Protein AF-A0A2A7ASD9-F1 (afdb_monomer_lite)

Organism: NCBI:txid853

Radius of gyration: 12.19 Å; chains: 1; bounding box: 33×25×29 Å

Foldseek 3Di:
DDFQQFDPLVLVVVLCVPAPFWKWWADPVRDTDGCVPDPPVNVVSSVDDRDNRTTDIDGPDPVSVVVVVVVRV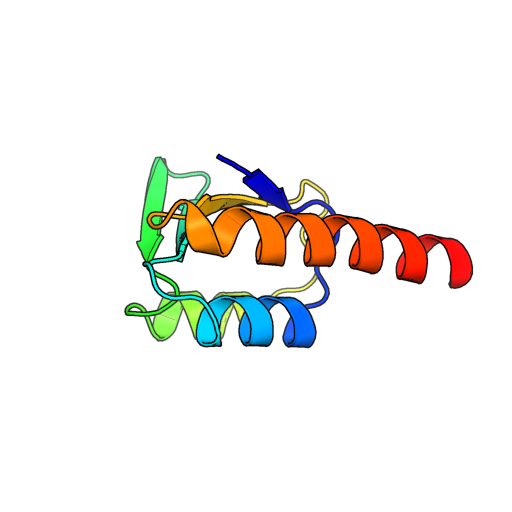VRVVVVVVVD

Structure (mmCIF, N/CA/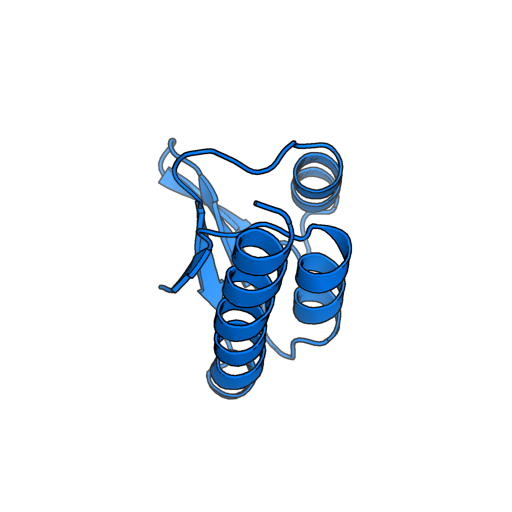C/O backbone):
data_AF-A0A2A7ASD9-F1
#
_entry.id   AF-A0A2A7ASD9-F1
#
loop_
_atom_site.group_PDB
_atom_site.id
_atom_site.type_symbol
_atom_site.label_atom_id
_atom_site.label_alt_id
_atom_site.label_comp_id
_atom_site.label_asym_id
_atom_site.label_entity_id
_atom_site.label_seq_id
_atom_site.pdbx_PDB_ins_code
_atom_site.Cartn_x
_atom_site.Cartn_y
_atom_site.Cartn_z
_atom_site.occupancy
_atom_site.B_iso_or_equiv
_atom_site.auth_seq_id
_atom_site.auth_comp_id
_atom_site.auth_asym_id
_atom_site.auth_atom_id
_atom_site.pdbx_PDB_model_num
ATOM 1 N N . MET A 1 1 ? -1.901 -7.343 6.640 1.00 88.00 1 MET A N 1
ATOM 2 C CA . MET A 1 1 ? -0.751 -6.432 6.458 1.00 88.00 1 MET A CA 1
ATOM 3 C C . MET A 1 1 ? 0.142 -7.016 5.375 1.00 88.00 1 MET A C 1
ATOM 5 O O . MET A 1 1 ? 0.292 -8.233 5.357 1.00 88.00 1 MET A O 1
ATOM 9 N N . LEU A 1 2 ? 0.659 -6.195 4.461 1.00 93.81 2 LEU A N 1
ATOM 10 C CA . LEU A 1 2 ? 1.621 -6.597 3.428 1.00 93.81 2 LEU A CA 1
ATOM 11 C C . LEU A 1 2 ? 2.930 -5.845 3.665 1.00 93.81 2 LEU A C 1
ATOM 13 O O . LEU A 1 2 ? 2.888 -4.639 3.901 1.00 93.81 2 LEU A O 1
ATOM 17 N N . ARG A 1 3 ? 4.068 -6.535 3.560 1.00 93.75 3 ARG A N 1
ATOM 18 C CA . ARG A 1 3 ? 5.394 -5.919 3.667 1.00 93.75 3 ARG A CA 1
ATOM 19 C C . ARG A 1 3 ? 5.973 -5.676 2.280 1.00 93.75 3 ARG A C 1
ATOM 21 O O . ARG A 1 3 ? 6.122 -6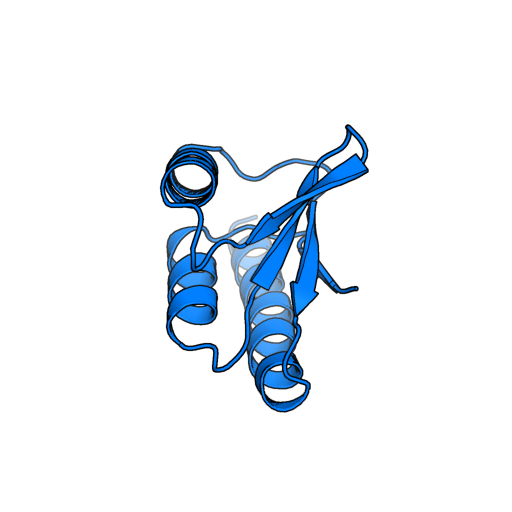.610 1.497 1.00 93.75 3 ARG A O 1
ATOM 28 N N . ILE A 1 4 ? 6.306 -4.428 1.980 1.00 92.75 4 ILE A N 1
ATOM 29 C CA . ILE A 1 4 ? 6.912 -4.010 0.719 1.00 92.75 4 ILE A CA 1
ATOM 30 C C . ILE A 1 4 ? 8.428 -3.979 0.894 1.00 92.75 4 ILE A C 1
ATOM 32 O O . ILE A 1 4 ? 8.966 -3.043 1.478 1.00 92.75 4 ILE A O 1
ATOM 36 N N . GLU A 1 5 ? 9.112 -5.014 0.412 1.00 89.75 5 GLU A N 1
ATOM 37 C CA . GLU A 1 5 ? 10.577 -5.132 0.513 1.00 89.75 5 GLU A CA 1
ATOM 38 C C . GLU A 1 5 ? 11.310 -4.475 -0.660 1.00 89.75 5 GLU A C 1
ATOM 40 O O . GLU A 1 5 ? 12.394 -3.926 -0.487 1.00 89.75 5 GLU A O 1
ATOM 45 N N . TYR A 1 6 ? 10.688 -4.480 -1.841 1.00 88.12 6 TYR A N 1
ATOM 46 C CA . TYR A 1 6 ? 11.211 -3.858 -3.053 1.00 88.12 6 TYR A CA 1
ATOM 47 C C . TYR A 1 6 ? 10.343 -2.660 -3.424 1.00 88.12 6 TYR A C 1
ATOM 49 O O . TYR A 1 6 ? 9.122 -2.788 -3.581 1.00 88.12 6 TYR A O 1
ATOM 57 N N . PHE A 1 7 ? 10.967 -1.489 -3.548 1.00 90.19 7 PHE A N 1
ATOM 58 C CA . PHE A 1 7 ? 10.258 -0.227 -3.724 1.00 90.19 7 PHE A CA 1
ATOM 59 C C . PHE A 1 7 ? 10.571 0.434 -5.070 1.00 90.19 7 PHE A C 1
ATOM 61 O O . PHE A 1 7 ? 11.446 1.291 -5.174 1.00 90.19 7 PHE A O 1
ATOM 68 N N . ASP A 1 8 ? 9.798 0.057 -6.091 1.00 90.00 8 ASP A N 1
ATOM 69 C CA . ASP A 1 8 ? 9.641 0.842 -7.316 1.00 90.00 8 ASP A CA 1
ATOM 70 C C . ASP A 1 8 ? 8.546 1.883 -7.065 1.00 90.00 8 ASP A C 1
ATOM 72 O O . ASP A 1 8 ? 7.349 1.589 -7.126 1.00 90.00 8 ASP A O 1
ATOM 76 N N . LYS A 1 9 ? 8.971 3.105 -6.738 1.00 88.69 9 LYS A N 1
ATOM 77 C CA . LYS A 1 9 ? 8.089 4.206 -6.337 1.00 88.69 9 LYS A CA 1
ATOM 78 C C . LYS A 1 9 ? 6.993 4.511 -7.358 1.00 88.69 9 LYS A C 1
ATOM 80 O O . LYS A 1 9 ? 5.848 4.739 -6.972 1.00 88.69 9 LYS A O 1
ATOM 85 N N . ASP A 1 10 ? 7.309 4.512 -8.649 1.00 89.62 10 ASP A N 1
ATOM 86 C CA . ASP A 1 10 ? 6.361 4.918 -9.685 1.00 89.62 10 ASP A CA 1
ATOM 87 C C . ASP A 1 10 ? 5.320 3.824 -9.906 1.00 89.62 10 ASP A C 1
ATOM 89 O O . ASP A 1 10 ? 4.118 4.103 -9.984 1.00 89.62 10 ASP A O 1
ATOM 93 N N . ARG A 1 11 ? 5.753 2.562 -9.930 1.00 92.19 11 ARG A N 1
ATOM 94 C CA . ARG A 1 11 ? 4.839 1.424 -10.038 1.00 92.19 11 ARG A CA 1
ATOM 95 C C . ARG A 1 11 ? 3.985 1.257 -8.785 1.00 92.19 11 ARG A C 1
ATOM 97 O O . ARG A 1 11 ? 2.782 1.018 -8.902 1.00 92.19 11 ARG A O 1
ATOM 104 N N . PHE A 1 12 ? 4.581 1.422 -7.608 1.00 94.38 12 PHE A N 1
ATOM 105 C CA . PHE A 1 12 ? 3.870 1.353 -6.337 1.00 94.38 12 PHE A CA 1
ATOM 106 C C . PHE A 1 12 ? 2.779 2.422 -6.267 1.00 94.38 12 PHE A C 1
ATOM 108 O O . PHE A 1 12 ? 1.622 2.097 -6.012 1.00 94.38 12 PHE A O 1
ATOM 115 N N . MET A 1 13 ? 3.105 3.681 -6.581 1.00 94.19 13 MET A N 1
ATOM 116 C CA . MET A 1 13 ? 2.119 4.764 -6.551 1.00 94.19 13 MET A CA 1
ATOM 117 C C . MET A 1 13 ? 1.017 4.589 -7.599 1.00 94.19 13 MET A C 1
ATOM 119 O O . MET A 1 13 ? -0.135 4.898 -7.307 1.00 94.19 13 MET A O 1
ATOM 123 N N . ARG A 1 14 ? 1.312 4.026 -8.780 1.00 94.94 14 ARG A N 1
ATOM 124 C CA . ARG A 1 14 ? 0.267 3.639 -9.747 1.00 94.94 14 ARG A CA 1
ATOM 125 C C . ARG A 1 14 ? -0.675 2.582 -9.174 1.00 94.94 14 ARG A C 1
ATOM 127 O O . ARG A 1 14 ? -1.884 2.712 -9.337 1.00 94.94 14 ARG A O 1
ATOM 134 N N . GLN A 1 15 ? -0.143 1.573 -8.483 1.00 96.44 15 GLN A N 1
ATOM 135 C CA . GLN A 1 15 ? -0.956 0.543 -7.832 1.00 96.44 15 GLN A CA 1
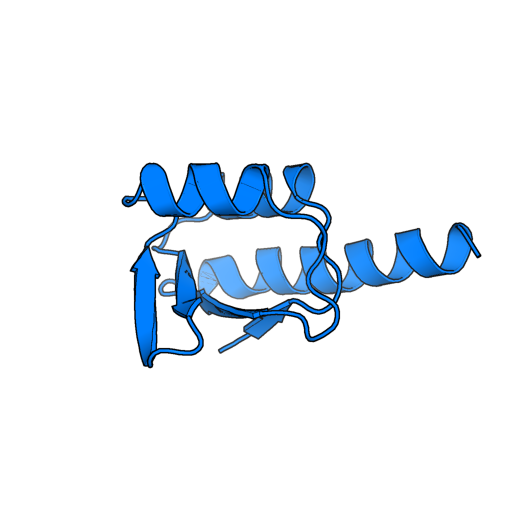ATOM 136 C C . GLN A 1 15 ? -1.805 1.126 -6.689 1.00 96.44 15 GLN A C 1
ATOM 138 O O . GLN A 1 15 ? -2.973 0.765 -6.557 1.00 96.44 15 GLN A O 1
ATOM 143 N N . VAL A 1 16 ? -1.265 2.074 -5.913 1.00 96.56 16 VAL A N 1
ATOM 144 C CA . VAL A 1 16 ? -2.021 2.827 -4.895 1.00 96.56 16 VAL A CA 1
ATOM 145 C C . VAL A 1 16 ? -3.154 3.631 -5.533 1.00 96.56 16 VAL A C 1
ATOM 147 O O . VAL A 1 16 ? -4.291 3.538 -5.076 1.00 96.56 16 VAL A O 1
ATOM 150 N N . SER A 1 17 ? -2.895 4.382 -6.604 1.00 95.75 17 SER A N 1
ATOM 151 C CA . SER A 1 17 ? -3.937 5.157 -7.292 1.00 95.75 17 SER A CA 1
ATOM 152 C C . SER A 1 17 ? -5.015 4.280 -7.931 1.00 95.75 17 SER A C 1
ATOM 154 O O . SER A 1 17 ? -6.175 4.679 -7.943 1.00 95.75 17 SER A O 1
ATOM 156 N N . ALA A 1 18 ? -4.647 3.102 -8.441 1.00 96.75 18 ALA A N 1
ATOM 157 C CA . ALA A 1 18 ? -5.572 2.164 -9.077 1.00 96.75 18 ALA A CA 1
ATOM 158 C C . ALA A 1 18 ? -6.417 1.352 -8.083 1.00 96.75 18 ALA A C 1
ATOM 160 O O . ALA A 1 18 ? -7.400 0.743 -8.494 1.00 96.75 18 ALA A O 1
ATOM 161 N N . SER A 1 19 ? -6.034 1.319 -6.803 1.00 97.50 19 SER A N 1
ATOM 162 C CA . SER A 1 19 ? -6.777 0.592 -5.772 1.00 97.50 19 SER A CA 1
ATOM 163 C C . SER A 1 19 ? -8.175 1.180 -5.549 1.00 97.50 19 SER A C 1
ATOM 165 O O . SER A 1 19 ? -8.384 2.389 -5.693 1.00 97.50 19 SER A O 1
ATOM 167 N N . HIS A 1 20 ? -9.133 0.347 -5.162 1.00 97.19 20 HIS A N 1
ATOM 168 C CA . HIS A 1 20 ? -10.479 0.751 -4.769 1.00 97.19 20 HIS A CA 1
ATOM 169 C C . HIS A 1 20 ? -10.489 1.319 -3.344 1.00 97.19 20 HIS A C 1
ATOM 171 O O . HIS A 1 20 ? -10.882 2.472 -3.127 1.00 97.19 20 HIS A O 1
ATOM 177 N N . GLY A 1 21 ? -9.967 0.560 -2.384 1.00 96.88 21 GLY A N 1
ATOM 178 C CA . GLY A 1 21 ? -9.869 0.930 -0.979 1.00 96.88 21 GLY A CA 1
ATOM 179 C C . GLY A 1 21 ? -8.747 1.923 -0.676 1.00 96.88 21 GLY A C 1
ATOM 180 O O . GLY A 1 21 ? -7.969 2.330 -1.538 1.00 96.88 21 GLY A O 1
ATOM 181 N N . SER A 1 22 ? -8.669 2.327 0.588 1.00 97.94 22 SER A N 1
ATOM 182 C CA . SER A 1 22 ? -7.523 3.034 1.163 1.00 97.94 22 SER A CA 1
ATOM 183 C C . SER A 1 22 ? -6.310 2.113 1.294 1.00 97.94 22 SER A C 1
ATOM 185 O O . SER A 1 22 ? -6.449 0.921 1.602 1.00 97.94 22 SER A O 1
ATOM 187 N N . VAL A 1 23 ? -5.125 2.704 1.140 1.00 97.88 23 VAL A N 1
ATOM 188 C CA . VAL A 1 23 ? -3.831 2.047 1.356 1.00 97.88 23 VAL A CA 1
ATOM 189 C C . VAL A 1 23 ? -3.138 2.757 2.507 1.00 97.88 23 VAL A C 1
ATOM 191 O O . VAL A 1 23 ? -2.701 3.898 2.373 1.00 97.88 23 VAL A O 1
ATOM 194 N N . LEU A 1 24 ? -3.075 2.088 3.653 1.00 97.69 24 LEU A N 1
ATOM 195 C CA . LEU A 1 24 ? -2.546 2.646 4.890 1.00 97.69 24 LEU A CA 1
ATOM 196 C C . LEU A 1 24 ? -1.070 2.286 5.022 1.00 97.69 24 LEU A C 1
ATOM 198 O O . LEU A 1 24 ? -0.746 1.113 5.193 1.00 97.69 24 LEU A O 1
ATOM 202 N N . LEU A 1 25 ? -0.191 3.280 4.961 1.00 95.38 25 LEU A N 1
ATOM 203 C CA . LEU A 1 25 ? 1.227 3.153 5.285 1.00 95.38 25 LEU A CA 1
ATOM 204 C C . LEU A 1 25 ? 1.405 3.137 6.802 1.00 95.38 25 LEU A C 1
ATOM 206 O O . LEU A 1 25 ? 0.895 4.028 7.480 1.00 95.38 25 LEU A O 1
ATOM 210 N N . HIS A 1 26 ? 2.148 2.164 7.322 1.00 94.12 26 HIS A N 1
ATOM 211 C CA . HIS A 1 26 ? 2.519 2.093 8.736 1.00 94.12 26 HIS A CA 1
ATOM 212 C C . HIS A 1 26 ? 3.885 2.741 8.947 1.00 94.12 26 HIS A C 1
ATOM 214 O O . HIS A 1 26 ? 4.845 2.425 8.246 1.00 94.12 26 HIS A O 1
ATOM 220 N N . LEU A 1 27 ? 3.962 3.661 9.905 1.00 89.50 27 LEU A N 1
ATOM 221 C CA . LEU A 1 27 ? 5.192 4.340 10.300 1.00 89.50 27 LEU A CA 1
ATOM 222 C C . LEU A 1 27 ? 5.760 3.707 11.576 1.00 89.50 27 LEU A C 1
ATOM 224 O O . LEU A 1 27 ? 5.010 3.235 12.429 1.00 89.50 27 LEU A O 1
ATOM 228 N N . ASP A 1 28 ? 7.077 3.797 11.765 1.00 86.81 28 ASP A N 1
ATOM 229 C CA . ASP A 1 28 ? 7.771 3.237 12.939 1.00 86.81 28 ASP A CA 1
ATOM 230 C C . ASP A 1 28 ? 7.284 3.817 14.281 1.00 86.81 28 ASP A C 1
ATOM 232 O O . ASP A 1 28 ? 7.436 3.201 15.332 1.00 86.81 28 ASP A O 1
ATOM 236 N N . ASN A 1 29 ? 6.666 5.002 14.258 1.00 88.25 29 ASN A N 1
ATOM 237 C CA . ASN A 1 29 ? 6.066 5.635 15.435 1.00 88.25 29 ASN A CA 1
ATOM 238 C C . ASN A 1 29 ? 4.655 5.106 15.771 1.00 88.25 29 ASN A C 1
ATOM 240 O O . ASN A 1 29 ? 3.961 5.708 16.591 1.00 88.25 29 ASN A O 1
ATOM 244 N N . GLY A 1 30 ? 4.206 4.032 15.114 1.00 88.88 30 GLY A N 1
ATOM 245 C CA . GLY A 1 30 ? 2.898 3.405 15.314 1.00 88.88 30 GLY A CA 1
ATOM 246 C C . GLY A 1 30 ? 1.730 4.135 14.647 1.00 88.88 30 GLY A C 1
ATOM 247 O O . GLY A 1 30 ? 0.589 3.688 14.761 1.00 88.88 30 GLY A O 1
ATOM 248 N N . LYS A 1 31 ? 1.974 5.252 13.950 1.00 92.81 31 LYS A N 1
ATOM 249 C CA . LYS A 1 31 ? 0.934 5.948 13.184 1.00 92.81 31 LYS A CA 1
ATOM 250 C C . LYS A 1 31 ? 0.701 5.274 11.839 1.00 92.81 31 LYS A C 1
ATOM 252 O O . LYS A 1 31 ? 1.598 4.660 11.264 1.00 92.81 31 LYS A O 1
ATOM 257 N N . THR A 1 32 ? -0.506 5.467 11.315 1.00 95.31 32 THR A N 1
ATOM 258 C CA . THR A 1 32 ? -0.858 5.081 9.950 1.00 95.31 32 THR A CA 1
ATOM 259 C C . THR A 1 32 ? -1.260 6.301 9.130 1.00 95.31 32 THR A C 1
ATOM 261 O O . THR A 1 32 ? -1.934 7.200 9.633 1.00 95.31 32 THR A O 1
ATOM 264 N N . CYS A 1 33 ? -0.839 6.331 7.868 1.00 95.94 33 CYS A N 1
ATOM 265 C CA . CYS A 1 33 ? -1.182 7.374 6.904 1.00 95.94 33 CYS A CA 1
ATOM 266 C C . CYS A 1 33 ? -1.916 6.747 5.720 1.00 95.94 33 CYS A C 1
ATOM 268 O O . CYS A 1 33 ? -1.423 5.792 5.126 1.00 95.94 33 CYS A O 1
ATOM 270 N N . ASP A 1 34 ? -3.073 7.287 5.345 1.00 97.12 34 ASP A N 1
ATOM 271 C CA . ASP A 1 34 ? -3.776 6.855 4.135 1.00 97.12 34 ASP A CA 1
ATOM 272 C C . ASP A 1 34 ? -3.148 7.519 2.909 1.00 97.12 34 ASP A C 1
ATOM 274 O O . ASP A 1 34 ? -3.347 8.708 2.677 1.00 97.12 34 ASP A O 1
ATOM 278 N N . LEU A 1 35 ? -2.423 6.755 2.094 1.00 96.00 35 LEU A N 1
ATOM 279 C CA . LEU A 1 35 ? -1.706 7.276 0.929 1.00 96.00 35 LEU A CA 1
ATOM 280 C C . LEU A 1 35 ? -2.635 7.889 -0.133 1.00 96.00 35 LEU A C 1
ATOM 282 O O . LEU A 1 35 ? -2.200 8.723 -0.927 1.00 96.00 35 LEU A O 1
ATOM 286 N N . LYS A 1 36 ? -3.924 7.535 -0.159 1.00 95.38 36 LYS A N 1
ATOM 287 C CA . LYS A 1 36 ? -4.873 8.143 -1.108 1.00 95.38 36 LYS A CA 1
ATOM 288 C C . LYS A 1 36 ? -5.414 9.485 -0.625 1.00 95.38 36 LYS A C 1
ATOM 290 O O . LYS A 1 36 ? -5.886 10.266 -1.445 1.00 95.38 36 LYS A O 1
ATOM 295 N N . LYS A 1 37 ? -5.371 9.747 0.684 1.00 96.38 37 LYS A N 1
ATOM 296 C CA . LYS A 1 37 ? -5.954 10.950 1.307 1.00 96.38 37 LYS A CA 1
ATOM 297 C C . LYS A 1 37 ? -4.901 11.919 1.837 1.00 96.38 37 LYS A C 1
ATOM 299 O O . LYS A 1 37 ? -5.136 13.122 1.856 1.00 96.38 37 LYS A O 1
ATOM 304 N N . ASP A 1 38 ? -3.750 11.411 2.256 1.00 95.88 38 ASP A N 1
ATOM 305 C CA . ASP A 1 38 ? -2.646 12.187 2.803 1.00 95.88 38 ASP A CA 1
ATOM 306 C C . ASP A 1 38 ? -1.631 12.509 1.698 1.00 95.88 38 ASP A C 1
ATOM 308 O O . ASP A 1 38 ? -0.724 11.733 1.378 1.00 95.88 38 ASP A O 1
ATOM 312 N N . ALA A 1 39 ? -1.802 13.687 1.092 1.00 92.31 39 ALA A N 1
ATOM 313 C CA . ALA A 1 39 ? -0.911 14.179 0.046 1.00 92.31 39 ALA A CA 1
ATOM 314 C C . ALA A 1 39 ? 0.530 14.386 0.543 1.00 92.31 39 ALA A C 1
ATOM 316 O O . ALA A 1 39 ? 1.475 14.228 -0.236 1.00 92.31 39 ALA A O 1
ATOM 317 N N . THR A 1 40 ? 0.712 14.710 1.826 1.00 92.88 40 THR A N 1
ATOM 318 C CA . THR A 1 40 ? 2.035 14.889 2.434 1.00 92.88 40 THR A CA 1
ATOM 319 C C . THR A 1 40 ? 2.745 13.546 2.538 1.00 92.88 40 THR A C 1
ATOM 321 O O . THR A 1 40 ? 3.869 13.417 2.050 1.00 92.88 40 THR A O 1
ATOM 324 N N . ALA A 1 41 ? 2.080 12.525 3.086 1.00 91.62 41 ALA A N 1
ATOM 325 C CA . ALA A 1 41 ? 2.631 11.173 3.181 1.00 91.62 41 ALA A CA 1
ATOM 326 C C . ALA A 1 41 ? 2.984 10.612 1.797 1.00 91.62 41 ALA A C 1
ATOM 328 O O . ALA A 1 41 ? 4.088 10.107 1.594 1.00 91.62 41 ALA A O 1
ATOM 329 N N . SER A 1 42 ? 2.092 10.783 0.820 1.00 91.88 42 SER A N 1
ATOM 330 C CA . SER A 1 42 ? 2.342 10.376 -0.565 1.00 91.88 42 SER A CA 1
ATOM 331 C C . SER A 1 42 ? 3.501 11.126 -1.217 1.00 91.88 42 SER A C 1
ATOM 333 O O . SER A 1 42 ? 4.289 10.519 -1.940 1.00 91.88 42 SER A O 1
ATOM 335 N N . SER A 1 43 ? 3.654 12.425 -0.955 1.00 91.19 43 SER A N 1
ATOM 336 C CA . SER A 1 43 ? 4.780 13.200 -1.494 1.00 91.19 43 SER A CA 1
ATOM 337 C C . SER A 1 43 ? 6.107 12.752 -0.889 1.00 91.19 43 SER A C 1
ATOM 339 O O . SER A 1 43 ? 7.063 12.521 -1.627 1.00 91.19 43 SER A O 1
ATOM 341 N N . ILE A 1 44 ? 6.152 12.543 0.430 1.00 88.94 44 ILE A N 1
ATOM 342 C CA . ILE A 1 44 ? 7.339 12.022 1.116 1.00 88.94 44 ILE A CA 1
ATOM 343 C C . ILE A 1 44 ? 7.709 10.649 0.547 1.00 88.94 44 ILE A C 1
ATOM 345 O O . ILE A 1 44 ? 8.856 10.444 0.157 1.00 88.94 44 ILE A O 1
ATOM 349 N N . LEU A 1 45 ? 6.744 9.734 0.411 1.00 87.62 45 LEU A N 1
ATOM 350 C CA . LEU A 1 45 ? 6.988 8.390 -0.120 1.00 87.62 45 LEU A CA 1
ATOM 351 C C . LEU A 1 45 ? 7.572 8.417 -1.545 1.00 87.62 45 LEU A C 1
ATOM 353 O O . LEU A 1 45 ? 8.434 7.606 -1.869 1.00 87.62 45 LEU A O 1
ATOM 357 N N . ARG A 1 46 ? 7.166 9.382 -2.381 1.00 87.56 46 ARG A N 1
ATOM 358 C CA . ARG A 1 46 ? 7.720 9.580 -3.736 1.00 87.56 46 ARG A CA 1
ATOM 359 C C . ARG A 1 46 ? 9.139 10.153 -3.751 1.00 87.56 46 ARG A C 1
ATOM 361 O O . ARG A 1 46 ? 9.859 9.948 -4.730 1.00 87.56 46 ARG A O 1
ATOM 368 N N . MET A 1 47 ? 9.521 10.891 -2.712 1.00 87.38 47 MET A N 1
ATOM 369 C CA . MET A 1 47 ? 10.846 11.505 -2.577 1.00 87.38 47 MET A CA 1
ATOM 370 C C . MET A 1 47 ? 11.853 10.588 -1.877 1.00 87.38 47 MET A C 1
ATOM 372 O O . MET A 1 47 ? 13.057 10.767 -2.050 1.00 87.38 47 MET A O 1
ATOM 376 N N . MET A 1 48 ? 11.383 9.619 -1.090 1.00 83.50 48 MET A N 1
ATOM 377 C CA . MET A 1 48 ? 12.254 8.688 -0.381 1.00 83.50 48 MET A CA 1
ATOM 378 C C . MET A 1 48 ? 12.921 7.686 -1.329 1.00 83.50 48 MET A C 1
ATOM 380 O O . MET A 1 48 ? 12.326 7.196 -2.289 1.00 83.50 48 MET A O 1
ATOM 384 N N . ASN A 1 49 ? 14.168 7.342 -1.006 1.00 80.75 49 ASN A N 1
ATOM 385 C CA . ASN A 1 49 ? 14.827 6.172 -1.574 1.00 80.75 49 ASN A CA 1
ATOM 386 C C . ASN A 1 49 ? 14.209 4.887 -1.011 1.00 80.75 49 ASN A C 1
ATOM 388 O O . ASN A 1 49 ? 13.610 4.902 0.067 1.00 80.75 49 ASN A O 1
ATOM 392 N N . ALA A 1 50 ? 14.403 3.771 -1.718 1.00 78.12 50 ALA A N 1
ATOM 393 C CA . ALA A 1 50 ? 13.942 2.463 -1.270 1.00 78.12 50 ALA A CA 1
ATOM 394 C C . ALA A 1 50 ? 14.446 2.161 0.157 1.00 78.12 50 ALA A C 1
ATOM 396 O O . ALA A 1 50 ? 15.661 2.128 0.393 1.00 78.12 50 ALA A O 1
ATOM 397 N N . PRO A 1 51 ? 13.543 1.972 1.136 1.00 79.19 51 PRO A N 1
ATOM 398 C CA . PRO A 1 51 ? 13.953 1.706 2.505 1.00 79.19 51 PRO A CA 1
ATOM 399 C C . PRO A 1 51 ? 14.540 0.297 2.615 1.00 79.19 51 PRO A C 1
ATOM 401 O O . PRO A 1 51 ? 13.907 -0.681 2.233 1.00 79.19 51 PRO A O 1
ATOM 404 N N . LYS A 1 52 ? 15.734 0.173 3.213 1.00 79.56 52 LYS A N 1
ATOM 405 C CA . LYS A 1 52 ? 16.463 -1.109 3.337 1.00 79.56 52 LYS A CA 1
ATOM 406 C C . LYS A 1 52 ? 15.692 -2.211 4.068 1.00 79.56 52 LYS A C 1
ATOM 408 O O . LYS A 1 52 ? 15.933 -3.385 3.825 1.00 79.56 52 LYS A O 1
ATOM 413 N N . LYS A 1 53 ? 14.819 -1.843 5.009 1.00 85.19 53 LYS A N 1
ATOM 414 C CA . LYS A 1 53 ? 14.003 -2.797 5.773 1.00 85.19 53 LYS A CA 1
ATOM 415 C C . LYS A 1 53 ? 12.647 -3.068 5.115 1.00 85.19 53 LYS A C 1
ATOM 417 O O . LYS A 1 53 ? 11.908 -3.906 5.624 1.00 85.19 53 LYS A O 1
ATOM 422 N N . GLY A 1 54 ? 12.317 -2.388 4.019 1.00 90.06 54 GLY A N 1
ATOM 423 C CA . GLY A 1 54 ? 10.950 -2.310 3.527 1.00 90.06 54 GLY A CA 1
ATOM 424 C C . GLY A 1 54 ? 10.036 -1.519 4.465 1.00 90.06 54 GLY A C 1
ATOM 425 O O . GLY A 1 54 ? 10.488 -0.936 5.452 1.00 90.06 54 GLY A O 1
ATOM 426 N N . PHE A 1 55 ? 8.749 -1.498 4.143 1.00 91.50 55 PHE A N 1
ATOM 427 C CA . PHE A 1 55 ? 7.704 -0.865 4.948 1.00 91.50 55 PHE A CA 1
ATOM 428 C C . PHE A 1 55 ? 6.409 -1.663 4.862 1.00 91.50 55 PHE A C 1
ATOM 430 O O . PHE A 1 55 ? 6.177 -2.393 3.896 1.00 91.50 55 PHE A O 1
ATOM 437 N N . ASP A 1 56 ? 5.556 -1.511 5.865 1.00 94.94 56 ASP A N 1
ATOM 438 C CA . ASP A 1 56 ? 4.303 -2.242 5.934 1.00 94.94 56 ASP A CA 1
ATOM 439 C C . ASP A 1 56 ? 3.119 -1.390 5.480 1.00 94.94 56 ASP A C 1
ATOM 441 O O . ASP A 1 56 ? 3.013 -0.196 5.779 1.00 94.94 56 ASP A O 1
ATOM 445 N N . ILE A 1 57 ? 2.192 -2.037 4.777 1.00 96.38 57 ILE A N 1
ATOM 446 C CA . ILE A 1 57 ? 0.923 -1.448 4.375 1.00 96.38 57 ILE A CA 1
ATOM 447 C C . ILE A 1 57 ? -0.266 -2.293 4.823 1.00 96.38 57 ILE A C 1
ATOM 449 O O . ILE A 1 57 ? -0.202 -3.518 4.977 1.00 96.38 57 ILE A O 1
ATOM 453 N N . THR A 1 58 ? -1.403 -1.634 4.992 1.00 97.69 58 THR A N 1
ATOM 454 C CA . THR A 1 58 ? -2.712 -2.282 5.055 1.00 97.69 58 T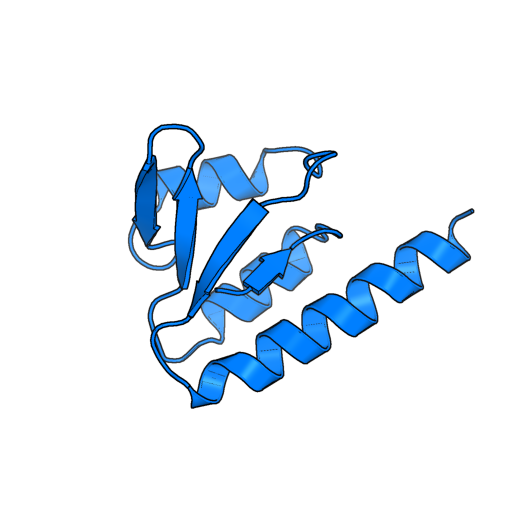HR A CA 1
ATOM 455 C C . THR A 1 58 ? -3.552 -1.829 3.880 1.00 97.69 58 THR A C 1
ATOM 457 O O . THR A 1 58 ? -3.714 -0.638 3.641 1.00 97.69 58 THR A O 1
ATOM 460 N N . VAL A 1 59 ? -4.088 -2.802 3.157 1.00 97.69 59 VAL A N 1
ATOM 461 C CA . VAL A 1 59 ? -5.051 -2.585 2.086 1.00 97.69 59 VAL A CA 1
ATOM 462 C C . VAL A 1 59 ? -6.429 -2.830 2.685 1.00 97.69 59 VAL A C 1
ATOM 464 O O . VAL A 1 59 ? -6.643 -3.860 3.324 1.00 97.69 59 VAL A O 1
ATOM 467 N N . THR A 1 60 ? -7.319 -1.850 2.566 1.00 97.62 60 THR A N 1
ATOM 468 C CA . THR A 1 60 ? -8.629 -1.892 3.243 1.00 97.62 60 THR A CA 1
ATOM 469 C C . THR A 1 60 ? -9.701 -2.629 2.445 1.00 97.62 60 THR A C 1
ATOM 471 O O . THR A 1 60 ? -10.619 -3.175 3.049 1.00 97.62 60 THR A O 1
ATOM 474 N N . ASP A 1 61 ? -9.566 -2.690 1.117 1.00 97.56 61 ASP A N 1
ATOM 475 C CA . ASP A 1 61 ? -10.429 -3.486 0.244 1.00 97.56 61 ASP A CA 1
ATOM 476 C C . ASP A 1 61 ? -9.721 -4.805 -0.134 1.00 97.56 61 ASP A C 1
ATOM 478 O O . ASP A 1 61 ? -8.632 -4.776 -0.718 1.00 97.56 61 ASP A O 1
ATOM 482 N N . PRO A 1 62 ? -10.299 -5.978 0.185 1.00 95.94 62 PRO A N 1
ATOM 483 C CA . PRO A 1 62 ? -9.726 -7.270 -0.180 1.00 95.94 62 PRO A CA 1
ATOM 484 C C . PRO A 1 62 ? -9.487 -7.463 -1.687 1.00 95.94 62 PRO A C 1
ATOM 486 O O . PRO A 1 62 ? -8.559 -8.188 -2.051 1.00 95.94 62 PRO A O 1
ATOM 489 N N . ALA A 1 63 ? -10.271 -6.822 -2.563 1.00 97.00 63 ALA A N 1
ATOM 490 C CA . ALA A 1 63 ? -10.116 -6.942 -4.017 1.00 97.00 63 ALA A CA 1
ATOM 491 C C . ALA A 1 63 ? -8.782 -6.361 -4.520 1.00 97.00 63 ALA A C 1
ATOM 493 O O . ALA A 1 63 ? -8.224 -6.827 -5.516 1.00 97.00 63 ALA A O 1
ATOM 494 N N . ASP A 1 64 ? -8.222 -5.391 -3.797 1.00 97.19 64 ASP A N 1
ATOM 495 C CA . ASP A 1 64 ? -6.966 -4.733 -4.158 1.00 97.19 64 ASP A CA 1
ATOM 496 C C . ASP A 1 64 ? -5.724 -5.563 -3.803 1.00 97.19 64 ASP A C 1
ATOM 498 O O . ASP A 1 64 ? -4.639 -5.330 -4.350 1.00 97.19 64 ASP A O 1
ATOM 502 N N . VAL A 1 65 ? -5.856 -6.553 -2.909 1.00 96.19 65 VAL A N 1
ATOM 503 C CA . VAL A 1 65 ? -4.733 -7.363 -2.404 1.00 96.19 65 VAL A CA 1
ATOM 504 C C . VAL A 1 65 ? -3.982 -8.042 -3.548 1.00 96.19 65 VAL A C 1
ATOM 506 O O . VAL A 1 65 ? -2.750 -8.013 -3.579 1.00 96.19 65 VAL A O 1
ATOM 509 N N . THR A 1 66 ? -4.697 -8.599 -4.527 1.00 95.88 66 THR A N 1
ATOM 510 C CA . THR A 1 66 ? -4.085 -9.277 -5.680 1.00 95.88 66 THR A CA 1
ATOM 511 C C . THR A 1 66 ? -3.200 -8.335 -6.498 1.00 95.88 66 THR A C 1
ATOM 513 O O . THR A 1 66 ? -2.133 -8.743 -6.963 1.00 95.88 66 THR A O 1
ATOM 516 N N . GLY A 1 67 ? -3.593 -7.067 -6.642 1.00 96.19 67 GLY A N 1
ATOM 517 C CA . GLY A 1 67 ? -2.799 -6.063 -7.349 1.00 96.19 67 GLY A CA 1
ATOM 518 C C . GLY A 1 67 ? -1.469 -5.769 -6.650 1.00 96.19 67 GLY A C 1
ATOM 519 O O . GLY A 1 67 ? -0.422 -5.735 -7.300 1.00 96.19 67 GLY A O 1
ATOM 520 N N . PHE A 1 68 ? -1.485 -5.650 -5.320 1.00 96.00 68 PHE A N 1
ATOM 521 C CA . PHE A 1 68 ? -0.270 -5.449 -4.524 1.00 96.00 68 PHE A CA 1
ATOM 522 C C . PHE A 1 68 ? 0.631 -6.688 -4.474 1.00 96.00 68 PHE A C 1
ATOM 524 O O . PHE A 1 68 ? 1.848 -6.551 -4.589 1.00 96.00 68 PHE A O 1
ATOM 531 N N . LEU A 1 69 ? 0.068 -7.896 -4.377 1.00 94.75 69 LEU A N 1
ATOM 532 C CA . LEU A 1 69 ? 0.858 -9.132 -4.449 1.00 94.75 69 LEU A CA 1
ATOM 533 C C . LEU A 1 69 ? 1.574 -9.262 -5.797 1.00 94.75 69 LEU A C 1
ATOM 535 O O . LEU A 1 69 ? 2.754 -9.612 -5.845 1.00 94.75 69 LEU A O 1
ATOM 539 N N . ARG A 1 70 ? 0.882 -8.931 -6.893 1.00 94.62 70 ARG A N 1
ATOM 540 C CA . ARG A 1 70 ? 1.484 -8.899 -8.229 1.00 94.62 70 ARG A CA 1
ATOM 541 C C . ARG A 1 70 ? 2.629 -7.885 -8.293 1.00 94.62 70 ARG A C 1
ATOM 543 O O . ARG A 1 70 ? 3.726 -8.264 -8.691 1.00 94.62 70 ARG A O 1
ATOM 550 N N . TYR A 1 71 ? 2.412 -6.659 -7.811 1.00 94.25 71 TYR A N 1
ATOM 551 C CA . TYR A 1 71 ? 3.470 -5.649 -7.694 1.00 94.25 71 TYR A CA 1
ATOM 552 C C . TYR A 1 71 ? 4.709 -6.190 -6.956 1.00 94.25 71 TYR A C 1
ATOM 554 O O . TYR A 1 71 ? 5.821 -6.061 -7.466 1.00 94.25 71 TYR A O 1
ATOM 562 N N . MET A 1 72 ? 4.531 -6.839 -5.798 1.00 92.00 72 MET A N 1
ATOM 563 C CA . MET A 1 72 ? 5.640 -7.371 -4.990 1.00 92.00 72 MET A CA 1
ATOM 564 C C . MET A 1 72 ? 6.458 -8.424 -5.748 1.00 92.00 72 MET A C 1
ATOM 566 O O . MET A 1 72 ? 7.690 -8.386 -5.740 1.00 92.00 72 MET A O 1
ATOM 570 N N . LEU A 1 73 ? 5.775 -9.346 -6.433 1.00 90.19 73 LEU A N 1
ATOM 571 C CA . LEU A 1 73 ? 6.416 -10.400 -7.222 1.00 90.19 73 LEU A CA 1
ATOM 572 C C . LEU A 1 73 ? 7.202 -9.846 -8.409 1.00 90.19 73 LEU A C 1
ATOM 574 O O . LEU A 1 73 ? 8.208 -10.433 -8.803 1.00 90.19 73 LEU A O 1
ATOM 578 N N . GLU A 1 74 ? 6.730 -8.758 -9.008 1.00 89.19 74 GLU A N 1
ATOM 579 C CA . GLU A 1 74 ? 7.364 -8.156 -10.175 1.00 89.19 74 GLU A CA 1
ATOM 580 C C . GLU A 1 74 ? 8.529 -7.244 -9.773 1.00 89.19 74 GLU A C 1
ATOM 582 O O . GLU A 1 74 ? 9.591 -7.323 -10.387 1.00 89.19 74 GLU A O 1
ATOM 587 N N . ALA A 1 75 ? 8.377 -6.448 -8.711 1.00 83.50 75 ALA A N 1
ATOM 588 C CA . ALA A 1 75 ? 9.437 -5.584 -8.191 1.00 83.50 75 ALA A CA 1
ATOM 589 C C . ALA A 1 75 ? 10.669 -6.392 -7.740 1.00 83.50 75 ALA A C 1
ATOM 591 O O . ALA A 1 75 ? 11.799 -6.027 -8.057 1.00 83.50 75 ALA A O 1
ATOM 592 N N . GLY A 1 76 ? 10.465 -7.545 -7.090 1.00 73.81 76 GLY A N 1
ATOM 593 C CA . GLY A 1 76 ? 11.566 -8.423 -6.674 1.00 73.81 76 GLY A CA 1
ATOM 594 C C . GLY A 1 76 ? 12.292 -9.145 -7.819 1.00 73.81 76 GLY A C 1
ATOM 595 O O . GLY A 1 76 ? 13.401 -9.639 -7.622 1.00 73.81 76 GLY A O 1
ATOM 596 N N . ARG A 1 77 ? 11.701 -9.224 -9.021 1.00 69.94 77 ARG A N 1
ATOM 597 C CA . ARG A 1 77 ? 12.364 -9.798 -10.210 1.00 69.94 77 ARG A CA 1
ATOM 598 C C . ARG A 1 77 ? 13.276 -8.790 -10.895 1.00 69.94 77 ARG A C 1
ATOM 600 O O . ARG A 1 77 ? 14.354 -9.174 -11.332 1.00 69.94 77 ARG A O 1
ATOM 607 N N . THR A 1 78 ? 12.852 -7.530 -10.977 1.00 60.78 78 THR A N 1
ATOM 608 C CA . THR A 1 78 ? 13.606 -6.466 -11.653 1.00 60.78 78 THR A CA 1
ATOM 609 C C . THR A 1 78 ? 14.961 -6.217 -10.986 1.00 60.78 78 THR A C 1
ATOM 611 O O . THR A 1 78 ? 15.967 -6.135 -11.681 1.00 60.78 78 THR A O 1
ATOM 614 N N . GLU A 1 79 ? 15.020 -6.215 -9.653 1.00 59.28 79 GLU A N 1
ATOM 615 C CA . GLU A 1 79 ? 16.273 -6.025 -8.903 1.00 59.28 79 GLU A CA 1
ATOM 616 C C . GLU A 1 79 ? 17.266 -7.187 -9.082 1.00 59.28 79 GLU A C 1
ATOM 618 O O . GLU A 1 79 ? 18.469 -6.970 -9.156 1.00 59.28 79 GLU A O 1
ATOM 623 N N . ARG A 1 80 ? 16.784 -8.431 -9.222 1.00 57.56 80 ARG A N 1
ATOM 624 C CA . ARG A 1 80 ? 17.653 -9.606 -9.442 1.00 57.56 80 ARG A CA 1
ATOM 625 C C . ARG A 1 80 ? 18.278 -9.656 -10.836 1.00 57.56 80 ARG A C 1
ATOM 627 O O . ARG A 1 80 ? 19.240 -10.387 -11.022 1.00 57.56 80 ARG A O 1
ATOM 634 N N . MET A 1 81 ? 17.714 -8.937 -11.805 1.00 53.84 81 MET A N 1
ATOM 635 C CA . MET A 1 81 ? 18.279 -8.820 -13.155 1.00 53.84 81 MET A CA 1
ATOM 636 C C . MET A 1 81 ? 19.242 -7.634 -13.295 1.00 53.84 81 MET A C 1
ATOM 638 O O . MET A 1 81 ? 19.951 -7.555 -14.292 1.00 53.84 81 MET A O 1
ATOM 642 N N . ALA A 1 82 ? 19.243 -6.708 -12.332 1.00 54.94 82 ALA A N 1
ATOM 643 C CA . ALA A 1 82 ? 20.128 -5.545 -12.306 1.00 54.94 82 ALA A CA 1
ATOM 644 C C . ALA A 1 82 ? 21.435 -5.790 -11.521 1.00 54.94 82 ALA A C 1
ATOM 646 O O . ALA A 1 82 ? 22.251 -4.873 -11.415 1.00 54.94 82 ALA A O 1
ATOM 647 N N . GLY A 1 83 ? 21.609 -6.993 -10.960 1.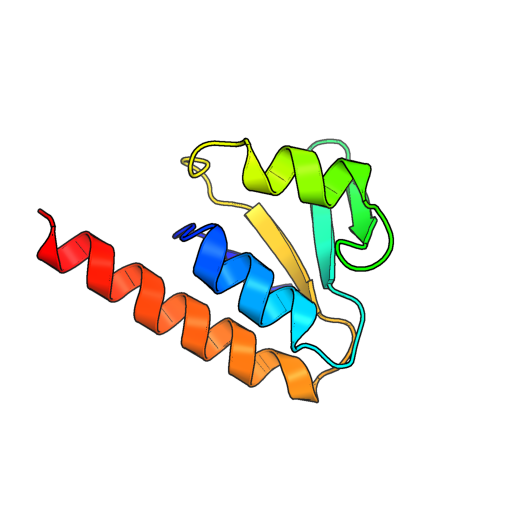00 46.97 83 GLY A N 1
ATOM 648 C CA . GLY A 1 83 ? 22.797 -7.436 -10.223 1.00 46.97 83 GLY A CA 1
ATOM 649 C C . GLY A 1 83 ? 23.698 -8.357 -11.030 1.00 46.97 83 GLY A C 1
ATOM 650 O O . GLY A 1 83 ? 23.172 -9.080 -11.906 1.00 46.97 83 GLY A O 1
#

pLDDT: mean 89.28, std 11.0, range [46.97, 97.94]

Sequence (83 aa):
MLRIEYFDKDRFMRQVSASHGSVLLHLDNGKTCDLKKDATASSILRMMNAPKKGFDITVTDPADVTGFLRYMLEAGRTERMAG

Secondary structure (DSSP, 8-state):
-EEE-S--HHHHHHHHHH-SS-EEEEPTTS-EEETTT-HHHHHHHHHSPPPTT-EEEEESSGGGHHHHHHHHHHHHHHHHH--